Protein AF-A0A965PQ50-F1 (afdb_monomer_lite)

Secondary structure (DSSP, 8-state):
---HHHHHHHHHHHHHHHHHHHTTTT-EEEE-S-SPB-S-EEEEEESSSEEEEEEEETT--S--TTPEEPTT-EEEEEEEEEEEEES-EEEEEPP---

Radius of gyration: 16.0 Å; chains: 1; bounding box: 44×23×39 Å

Foldseek 3Di:
DPDPVVVVVVVVVVVVLVVCLVVLVVPKDKDFDQDKDFQKFQKKAFQAFWQWQDWDADPDDDGRGPDTDGHGDMDGHGTRMTGTPGGMMITRHRDPPD

pLDDT: mean 83.06, std 10.05, range [46.88, 93.12]

Structure (mmCIF, N/CA/C/O backbone):
data_AF-A0A965PQ50-F1
#
_entry.id   AF-A0A965PQ50-F1
#
loop_
_atom_site.group_PDB
_atom_site.id
_atom_site.type_symbol
_atom_site.label_atom_id
_atom_site.label_alt_id
_atom_site.label_comp_id
_atom_site.label_asym_id
_atom_site.label_entity_id
_atom_site.label_seq_id
_atom_site.pdbx_PDB_ins_code
_atom_site.Cartn_x
_atom_site.Cartn_y
_atom_site.Cartn_z
_atom_site.occupancy
_atom_site.B_iso_or_equiv
_atom_site.auth_seq_id
_atom_site.auth_comp_id
_atom_site.auth_asym_id
_atom_site.auth_atom_id
_atom_site.pdbx_PDB_model_num
ATOM 1 N N . MET A 1 1 ? 29.424 14.670 -24.666 1.00 60.56 1 MET A N 1
ATOM 2 C CA . MET A 1 1 ? 28.524 13.608 -25.163 1.00 60.56 1 MET A CA 1
ATOM 3 C C . MET A 1 1 ? 28.713 12.420 -24.235 1.00 60.56 1 MET A C 1
ATOM 5 O O . MET A 1 1 ? 29.856 12.006 -24.078 1.00 60.56 1 MET A O 1
ATOM 9 N N . ALA A 1 2 ? 27.677 11.971 -23.521 1.00 57.94 2 ALA A N 1
ATOM 10 C CA . ALA A 1 2 ? 27.786 10.778 -22.678 1.00 57.94 2 ALA A CA 1
ATOM 11 C C . ALA A 1 2 ? 28.144 9.573 -23.566 1.00 57.94 2 ALA A C 1
ATOM 13 O O . ALA A 1 2 ? 27.688 9.490 -24.706 1.00 57.94 2 ALA A O 1
ATOM 14 N N . SER A 1 3 ? 29.031 8.694 -23.096 1.00 68.19 3 SER A N 1
ATOM 15 C CA . SER A 1 3 ? 29.411 7.504 -23.861 1.00 68.19 3 SER A CA 1
ATOM 16 C C . SER A 1 3 ? 28.206 6.560 -23.950 1.00 68.19 3 SER A C 1
ATOM 18 O O . SER A 1 3 ? 27.595 6.295 -22.912 1.00 68.19 3 SER A O 1
ATOM 20 N N . PRO A 1 4 ? 27.881 5.999 -25.130 1.00 69.19 4 PRO A N 1
ATOM 21 C CA . PRO A 1 4 ? 26.710 5.133 -25.322 1.00 69.19 4 PRO A CA 1
ATOM 22 C C . PRO A 1 4 ? 26.703 3.895 -24.403 1.00 69.19 4 PRO A C 1
ATOM 24 O O . PRO A 1 4 ? 25.650 3.341 -24.099 1.00 69.19 4 PRO A O 1
ATOM 27 N N . LEU A 1 5 ? 27.872 3.493 -23.894 1.00 64.62 5 LEU A N 1
ATOM 28 C CA . LEU A 1 5 ? 28.026 2.398 -22.933 1.00 64.62 5 LEU A CA 1
ATOM 29 C C . LEU A 1 5 ? 27.512 2.739 -21.523 1.00 64.62 5 LEU A C 1
ATOM 31 O O . LEU A 1 5 ? 27.177 1.832 -20.761 1.00 64.62 5 LEU A O 1
ATOM 35 N N . THR A 1 6 ? 27.461 4.019 -21.152 1.00 74.62 6 THR A N 1
ATOM 36 C CA . THR A 1 6 ? 26.957 4.466 -19.844 1.00 74.62 6 THR A CA 1
ATOM 37 C C . THR A 1 6 ? 25.430 4.487 -19.832 1.00 74.62 6 THR A C 1
ATOM 39 O O . THR A 1 6 ? 24.817 3.989 -18.888 1.00 74.62 6 THR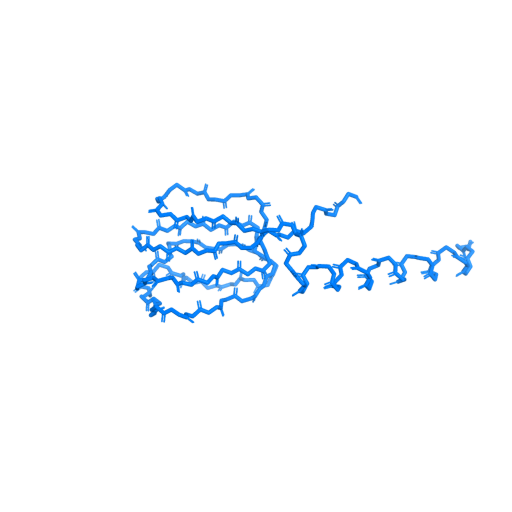 A O 1
ATOM 42 N N . ASP A 1 7 ? 24.815 4.962 -20.915 1.00 72.38 7 ASP A N 1
ATOM 43 C CA . ASP A 1 7 ? 23.356 5.030 -21.043 1.00 72.38 7 ASP A CA 1
ATOM 44 C C . ASP A 1 7 ? 22.732 3.627 -21.129 1.00 72.38 7 ASP A C 1
ATOM 46 O O . ASP A 1 7 ? 21.721 3.344 -20.480 1.00 72.38 7 ASP A O 1
ATOM 50 N N . GLN A 1 8 ? 23.387 2.697 -21.836 1.00 74.00 8 GLN A N 1
ATOM 51 C CA . GLN A 1 8 ? 22.942 1.303 -21.916 1.00 74.00 8 GLN A CA 1
ATOM 52 C C . GLN A 1 8 ? 22.996 0.590 -20.552 1.00 74.00 8 GLN A C 1
ATOM 54 O O . GLN A 1 8 ? 22.078 -0.156 -20.206 1.00 74.00 8 GLN A O 1
ATOM 59 N N . LYS A 1 9 ? 24.030 0.848 -19.740 1.00 72.62 9 LYS A N 1
ATOM 60 C CA . LYS A 1 9 ? 24.137 0.306 -18.374 1.00 72.62 9 LYS A CA 1
ATOM 61 C C . LYS A 1 9 ? 23.056 0.861 -17.441 1.00 72.62 9 LYS A C 1
ATOM 63 O O . LYS A 1 9 ? 22.504 0.105 -16.645 1.00 72.62 9 LYS A O 1
ATOM 68 N N . MET A 1 10 ? 22.714 2.145 -17.565 1.00 74.12 10 MET A N 1
ATOM 69 C CA . MET A 1 10 ? 21.645 2.770 -16.772 1.00 74.12 10 MET A CA 1
ATOM 70 C C . MET A 1 10 ? 20.254 2.226 -17.120 1.00 74.12 10 MET A C 1
ATOM 72 O O . MET A 1 10 ? 19.420 2.067 -16.229 1.00 74.12 10 MET A O 1
ATOM 76 N N . SER A 1 11 ? 19.998 1.912 -18.393 1.00 79.25 11 SER A N 1
ATOM 77 C CA . SER A 1 11 ? 18.735 1.295 -18.821 1.00 79.25 11 SER A CA 1
ATOM 78 C C . SER A 1 11 ? 18.578 -0.143 -18.301 1.00 79.25 11 SER A C 1
ATOM 80 O O . SER A 1 11 ? 17.515 -0.503 -17.788 1.00 79.25 11 SER A O 1
ATOM 82 N N . ALA A 1 12 ? 19.646 -0.946 -18.354 1.00 77.06 12 ALA A N 1
ATOM 83 C CA . ALA A 1 12 ? 19.647 -2.299 -17.790 1.00 77.06 12 ALA A CA 1
ATOM 84 C C . ALA A 1 12 ? 19.406 -2.281 -16.268 1.00 77.06 12 ALA A C 1
ATOM 86 O O . ALA A 1 12 ? 18.538 -2.993 -15.771 1.00 77.06 12 ALA A O 1
ATOM 87 N N . TYR A 1 13 ? 20.084 -1.385 -15.542 1.00 78.62 13 TYR A N 1
ATOM 88 C CA . TYR A 1 13 ? 19.909 -1.232 -14.094 1.00 78.62 13 TYR A CA 1
ATOM 89 C C . TYR A 1 13 ? 18.464 -0.898 -13.694 1.00 78.62 13 TYR A C 1
ATOM 91 O O . TYR A 1 13 ? 17.941 -1.463 -12.736 1.00 78.62 13 TYR A O 1
ATOM 99 N N . GLN A 1 14 ? 17.795 -0.005 -14.429 1.00 78.00 14 GLN A N 1
ATOM 100 C CA . GLN A 1 14 ? 16.391 0.331 -14.164 1.00 78.00 14 GLN A CA 1
ATOM 101 C C . GLN A 1 14 ? 15.453 -0.863 -14.387 1.00 78.00 14 GLN A C 1
ATOM 103 O O . GLN A 1 14 ? 14.495 -1.043 -13.636 1.00 78.00 14 GLN A O 1
ATOM 108 N N . SER A 1 15 ? 15.749 -1.695 -15.386 1.00 78.81 15 SER A N 1
ATOM 109 C CA . SER A 1 15 ? 14.964 -2.896 -15.692 1.00 78.81 15 SER A CA 1
ATOM 110 C C . SER A 1 15 ? 15.106 -3.954 -14.589 1.00 78.81 15 SER A C 1
ATOM 112 O O . SER A 1 15 ? 14.117 -4.565 -14.175 1.00 78.81 15 SER A O 1
ATOM 114 N N . ASP A 1 16 ? 16.312 -4.104 -14.036 1.00 79.38 16 ASP A N 1
ATOM 115 C CA . ASP A 1 16 ? 16.573 -4.978 -12.889 1.00 79.38 16 ASP A CA 1
ATOM 116 C C . ASP A 1 16 ? 15.857 -4.484 -11.622 1.00 79.38 16 ASP A C 1
ATOM 118 O O . ASP A 1 16 ? 15.260 -5.285 -10.901 1.00 79.38 16 ASP A O 1
ATOM 122 N N . VAL A 1 17 ? 15.858 -3.168 -11.363 1.00 75.56 17 VAL A N 1
ATOM 123 C CA . VAL A 1 17 ? 15.117 -2.551 -10.242 1.00 75.56 17 VAL A CA 1
ATOM 124 C C . VAL A 1 17 ? 13.624 -2.857 -10.353 1.00 75.56 17 VAL A C 1
ATOM 126 O O . VAL A 1 17 ? 13.030 -3.351 -9.397 1.00 75.56 17 VAL A O 1
ATOM 129 N N . ALA A 1 18 ? 13.024 -2.614 -11.521 1.00 71.69 18 ALA A N 1
ATOM 130 C CA . ALA A 1 18 ? 11.597 -2.838 -11.739 1.00 71.69 18 ALA A CA 1
ATOM 131 C C . ALA A 1 18 ? 11.208 -4.318 -11.575 1.00 71.69 18 ALA A C 1
ATOM 133 O O . ALA A 1 18 ? 10.151 -4.634 -11.021 1.00 71.69 18 ALA A O 1
ATOM 134 N N . THR A 1 19 ? 12.083 -5.229 -12.012 1.00 76.56 19 THR A N 1
ATOM 135 C CA . THR A 1 19 ? 11.894 -6.674 -11.834 1.00 76.56 19 THR A CA 1
ATOM 136 C C . THR A 1 19 ? 11.962 -7.058 -10.355 1.00 76.56 19 THR A C 1
ATOM 138 O O . THR A 1 19 ? 11.091 -7.772 -9.865 1.00 76.56 19 THR A O 1
ATOM 141 N N . GLN A 1 20 ? 12.946 -6.551 -9.611 1.00 72.75 20 GLN A N 1
ATOM 142 C CA . GLN A 1 20 ? 13.082 -6.813 -8.173 1.00 72.75 20 GLN A CA 1
ATOM 143 C C . GLN A 1 20 ? 11.900 -6.271 -7.358 1.00 72.75 20 GLN A C 1
ATOM 145 O O . GLN A 1 20 ? 11.405 -6.967 -6.468 1.00 72.75 20 GLN A O 1
ATOM 150 N N . ASP A 1 21 ? 11.419 -5.071 -7.685 1.00 70.44 21 ASP A N 1
ATOM 151 C CA . ASP A 1 21 ? 10.246 -4.466 -7.045 1.00 70.44 21 ASP A CA 1
ATOM 152 C C . ASP A 1 21 ? 8.973 -5.278 -7.325 1.00 70.44 21 ASP A C 1
ATOM 154 O O . ASP A 1 21 ? 8.187 -5.534 -6.413 1.00 70.44 21 ASP A O 1
ATOM 158 N N . SER A 1 22 ? 8.808 -5.773 -8.557 1.00 65.69 22 SER A N 1
ATOM 159 C CA . SER A 1 22 ? 7.677 -6.638 -8.927 1.00 65.69 22 SER A CA 1
ATOM 160 C C . SER A 1 22 ? 7.708 -7.991 -8.209 1.00 65.69 22 SER A C 1
ATOM 162 O O . SER A 1 22 ? 6.661 -8.578 -7.946 1.00 65.69 22 SER A O 1
ATOM 164 N N . MET A 1 23 ? 8.902 -8.478 -7.862 1.00 72.44 23 MET A N 1
ATOM 165 C CA . MET A 1 23 ? 9.102 -9.731 -7.128 1.00 72.44 23 MET A CA 1
ATOM 166 C C . MET A 1 23 ? 9.033 -9.568 -5.599 1.00 72.44 23 MET A C 1
ATOM 168 O O . MET A 1 23 ? 9.198 -10.555 -4.883 1.00 72.44 23 MET A O 1
ATOM 172 N N . GLY A 1 24 ? 8.817 -8.354 -5.074 1.00 66.62 24 GLY A N 1
ATOM 173 C CA . GLY A 1 24 ? 8.763 -8.106 -3.627 1.00 66.62 24 GLY A CA 1
ATOM 174 C C . GLY A 1 24 ? 10.106 -8.307 -2.916 1.00 66.62 24 GLY A C 1
ATOM 175 O O . GLY A 1 24 ? 10.139 -8.695 -1.749 1.00 66.62 24 GLY A O 1
ATOM 176 N N . HIS A 1 25 ? 11.223 -8.060 -3.609 1.00 68.31 25 HIS A N 1
ATOM 177 C CA . HIS A 1 25 ? 12.579 -8.381 -3.145 1.00 68.31 25 HIS A CA 1
ATOM 178 C C . HIS A 1 25 ? 12.960 -7.758 -1.786 1.00 68.31 25 HIS A C 1
ATOM 180 O O . HIS A 1 25 ? 13.792 -8.304 -1.068 1.00 68.31 25 HIS A O 1
ATOM 186 N N . GLN A 1 26 ? 12.349 -6.631 -1.416 1.00 77.94 26 GLN A N 1
ATOM 187 C CA . GLN A 1 26 ? 12.615 -5.920 -0.157 1.00 77.94 26 GLN A CA 1
ATOM 188 C C . GLN A 1 26 ? 11.744 -6.403 1.017 1.00 77.94 26 GLN A C 1
ATOM 190 O O . GLN A 1 26 ? 11.900 -5.924 2.139 1.00 77.94 26 GLN A O 1
ATOM 195 N N . GLY A 1 27 ? 10.843 -7.361 0.782 1.00 84.75 27 GLY A N 1
ATOM 196 C CA . GLY A 1 27 ? 9.941 -7.897 1.795 1.00 84.75 27 GLY A CA 1
ATOM 197 C C . GLY A 1 27 ? 8.713 -7.020 2.052 1.00 84.75 27 GLY A C 1
ATOM 198 O O . GLY A 1 27 ? 8.328 -6.173 1.242 1.00 84.75 27 GLY A O 1
ATOM 199 N N . PHE A 1 28 ? 8.062 -7.262 3.188 1.00 89.06 28 PHE A N 1
ATOM 200 C CA . PHE A 1 28 ? 6.808 -6.615 3.563 1.00 89.06 28 PHE A CA 1
ATOM 201 C C . PHE A 1 28 ? 6.667 -6.477 5.079 1.00 89.06 28 PHE A C 1
ATOM 203 O O . PHE A 1 28 ? 7.312 -7.191 5.848 1.00 89.06 28 PHE A O 1
ATOM 210 N N . THR A 1 29 ? 5.791 -5.573 5.509 1.00 90.75 29 THR A N 1
ATOM 211 C CA . THR A 1 29 ? 5.453 -5.358 6.918 1.00 90.75 29 THR A CA 1
ATOM 212 C C . THR A 1 29 ? 3.944 -5.362 7.131 1.00 90.75 29 THR A C 1
ATOM 214 O O . THR A 1 29 ? 3.186 -4.882 6.287 1.00 90.75 29 THR A O 1
ATOM 217 N N . LEU A 1 30 ? 3.501 -5.911 8.263 1.00 91.12 30 LEU A N 1
ATOM 218 C CA . LEU A 1 30 ? 2.109 -5.834 8.695 1.00 91.12 30 LEU A CA 1
ATOM 219 C C . LEU A 1 30 ? 1.894 -4.516 9.443 1.00 91.12 30 LEU A C 1
ATOM 221 O O . LEU A 1 30 ? 2.507 -4.271 10.482 1.00 91.12 30 LEU A O 1
ATOM 225 N N . VAL A 1 31 ? 0.977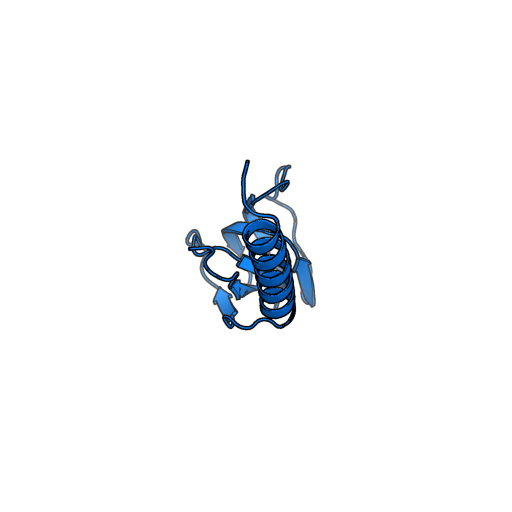 -3.697 8.944 1.00 91.81 31 VAL A N 1
ATOM 226 C CA . VAL A 1 31 ? 0.580 -2.432 9.558 1.00 91.81 31 VAL A CA 1
ATOM 227 C C . VAL A 1 31 ? -0.848 -2.561 10.074 1.00 91.81 31 VAL A C 1
ATOM 229 O O . VAL A 1 31 ? -1.799 -2.682 9.305 1.00 91.81 31 VAL A O 1
ATOM 232 N N . THR A 1 32 ? -0.987 -2.528 11.397 1.00 91.69 32 THR A N 1
ATOM 233 C CA . THR A 1 32 ? -2.274 -2.524 12.119 1.00 91.69 32 THR A CA 1
ATOM 234 C C . THR A 1 32 ? -2.514 -1.227 12.892 1.00 91.69 32 THR A C 1
ATOM 236 O O . THR A 1 32 ? -3.599 -1.005 13.421 1.00 91.69 32 THR A O 1
ATOM 239 N N . GLY A 1 33 ? -1.490 -0.377 12.991 1.00 89.56 33 GLY A N 1
ATOM 240 C CA . GLY A 1 33 ? -1.547 0.889 13.706 1.00 89.56 33 GLY A CA 1
ATOM 241 C C . GLY A 1 33 ? -2.036 2.042 12.834 1.00 89.56 33 GLY A C 1
ATOM 242 O O . GLY A 1 33 ? -1.983 1.995 11.607 1.00 89.56 33 GLY A O 1
ATOM 243 N N . THR A 1 34 ? -2.455 3.118 13.493 1.00 90.19 34 THR A N 1
ATOM 244 C CA . THR A 1 34 ? -2.901 4.365 12.852 1.00 90.19 34 THR A CA 1
ATOM 245 C C . THR A 1 34 ? -1.786 5.406 12.725 1.00 90.19 34 THR A C 1
ATOM 247 O O . THR A 1 34 ? -2.032 6.542 12.327 1.00 90.19 34 THR A O 1
ATOM 250 N N . SER A 1 35 ? -0.549 5.052 13.082 1.00 90.81 35 SER A N 1
ATOM 251 C CA . SER A 1 35 ? 0.619 5.916 12.904 1.00 90.81 35 SER A CA 1
ATOM 252 C C . SER A 1 35 ? 1.010 5.999 11.431 1.00 90.81 35 SER A C 1
ATOM 254 O O . SER A 1 35 ? 1.003 4.985 10.729 1.00 90.81 35 SER A O 1
ATOM 256 N N . ALA A 1 36 ? 1.397 7.195 10.983 1.00 89.00 36 ALA A N 1
ATOM 257 C CA . ALA A 1 36 ? 1.855 7.423 9.618 1.00 89.00 36 ALA A CA 1
ATOM 258 C C . ALA A 1 36 ? 3.060 6.532 9.281 1.00 89.00 36 ALA A C 1
ATOM 260 O O . ALA A 1 36 ? 4.042 6.481 10.022 1.00 89.00 36 ALA A O 1
ATOM 261 N N . GLN A 1 37 ? 2.972 5.842 8.150 1.00 91.75 37 GLN A N 1
ATOM 262 C CA . GLN A 1 37 ? 3.996 4.944 7.632 1.00 91.75 37 GLN A CA 1
ATOM 263 C C . GLN A 1 37 ? 4.735 5.634 6.484 1.00 91.75 37 GLN A C 1
ATOM 265 O O . GLN A 1 37 ? 4.095 6.023 5.511 1.00 91.75 37 GLN A O 1
ATOM 270 N N . THR A 1 38 ? 6.062 5.782 6.563 1.00 89.62 38 THR A N 1
ATOM 271 C CA . THR A 1 38 ? 6.849 6.626 5.630 1.00 89.62 38 THR A CA 1
ATOM 272 C C . THR A 1 38 ? 8.120 5.945 5.104 1.00 89.62 38 THR A C 1
ATOM 274 O O . THR A 1 38 ? 9.175 6.571 5.035 1.00 89.62 38 THR A O 1
ATOM 277 N N . SER A 1 39 ? 8.052 4.657 4.766 1.00 82.88 39 SER A N 1
ATOM 278 C CA . SER A 1 39 ? 9.230 3.885 4.330 1.00 82.88 39 SER A CA 1
ATOM 279 C C . SER A 1 39 ? 9.346 3.693 2.817 1.00 82.88 39 SER A C 1
ATOM 281 O O . SER A 1 39 ? 10.342 3.141 2.365 1.00 82.88 39 SER A O 1
ATOM 283 N N . GLY A 1 40 ? 8.373 4.162 2.031 1.00 85.94 40 GLY A N 1
ATOM 284 C CA . GLY A 1 40 ? 8.310 3.872 0.600 1.00 85.94 40 GLY A CA 1
ATOM 285 C C . GLY A 1 40 ? 7.843 2.438 0.317 1.00 85.94 40 GLY A C 1
ATOM 286 O O . GLY A 1 40 ? 8.434 1.456 0.762 1.00 85.94 40 GLY A O 1
ATOM 287 N N . TYR A 1 41 ? 6.770 2.316 -0.452 1.00 89.62 41 TYR A N 1
ATOM 288 C CA . TYR A 1 41 ? 6.065 1.069 -0.709 1.00 89.62 41 TYR A CA 1
ATOM 289 C C . TYR A 1 41 ? 5.728 0.936 -2.192 1.00 89.62 41 TYR A C 1
ATOM 291 O O . TYR A 1 41 ? 5.494 1.936 -2.877 1.00 89.62 41 TYR A O 1
ATOM 299 N N . ILE A 1 42 ? 5.706 -0.302 -2.684 1.00 88.88 42 ILE A N 1
ATOM 300 C CA . ILE A 1 42 ? 5.332 -0.628 -4.069 1.00 88.88 42 ILE A CA 1
ATOM 301 C C . ILE A 1 42 ? 3.899 -1.161 -4.172 1.00 88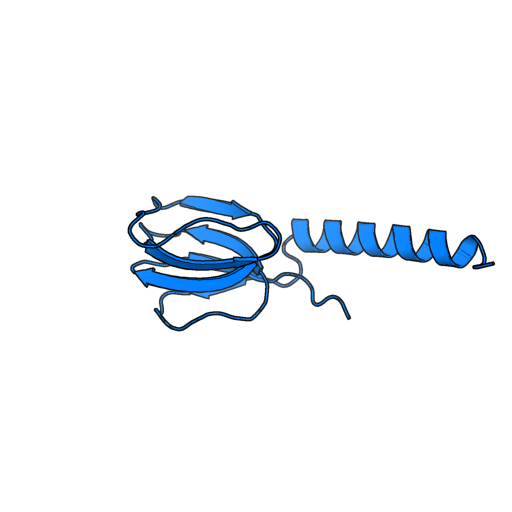.88 42 ILE A C 1
ATOM 303 O O . ILE A 1 42 ? 3.254 -1.064 -5.218 1.00 88.88 42 ILE A O 1
ATOM 307 N N . ALA A 1 43 ? 3.386 -1.713 -3.074 1.00 88.88 43 ALA A N 1
ATOM 308 C CA . ALA A 1 43 ? 2.017 -2.179 -2.977 1.00 88.88 43 ALA A CA 1
ATOM 309 C C . ALA A 1 43 ? 1.540 -2.198 -1.522 1.00 88.88 43 ALA A C 1
ATOM 311 O O . ALA A 1 43 ? 2.335 -2.323 -0.587 1.00 88.88 43 ALA A O 1
ATOM 312 N N . ILE A 1 44 ? 0.226 -2.121 -1.342 1.00 91.06 44 ILE A N 1
ATOM 313 C CA . ILE A 1 44 ? -0.462 -2.332 -0.069 1.00 91.06 44 ILE A CA 1
ATOM 314 C C . ILE A 1 44 ? -1.578 -3.342 -0.313 1.00 91.06 44 ILE A C 1
ATOM 316 O O . ILE A 1 44 ? -2.404 -3.133 -1.195 1.00 91.06 44 ILE A O 1
ATOM 320 N N . GLN A 1 45 ? -1.629 -4.411 0.472 1.00 93.12 45 GLN A N 1
ATOM 321 C CA . GLN A 1 45 ? -2.711 -5.388 0.442 1.00 93.12 45 GLN A CA 1
ATOM 322 C C . GLN A 1 45 ? -3.530 -5.318 1.727 1.00 93.12 45 GLN A C 1
ATOM 324 O O . GLN A 1 45 ? -2.990 -5.444 2.825 1.00 93.12 45 GLN A O 1
ATOM 329 N N . THR A 1 46 ? -4.841 -5.135 1.606 1.00 92.50 46 THR A N 1
ATOM 330 C CA . THR A 1 46 ? -5.748 -5.131 2.755 1.00 92.50 46 THR A CA 1
ATOM 331 C C . THR A 1 46 ? -6.008 -6.558 3.238 1.00 92.50 46 THR A C 1
ATOM 333 O O . THR A 1 46 ? -6.362 -7.440 2.459 1.00 92.50 46 THR A O 1
ATOM 336 N N . ILE A 1 47 ? -5.844 -6.801 4.538 1.00 91.62 47 ILE A N 1
ATOM 337 C CA . ILE A 1 47 ? -6.115 -8.106 5.172 1.00 91.62 47 ILE A CA 1
ATOM 338 C C . ILE A 1 47 ? -7.528 -8.138 5.743 1.00 91.62 47 ILE A C 1
ATOM 340 O O . ILE A 1 47 ? -8.212 -9.157 5.705 1.00 91.62 47 ILE A O 1
ATOM 344 N N . THR A 1 48 ? -7.981 -6.994 6.245 1.00 91.06 48 THR A N 1
ATOM 345 C CA . THR A 1 48 ? -9.334 -6.773 6.752 1.00 91.06 48 THR A CA 1
ATOM 346 C C . THR A 1 48 ? -9.936 -5.542 6.082 1.00 91.06 48 THR A C 1
ATOM 348 O O . THR A 1 48 ? -9.244 -4.817 5.360 1.00 91.06 48 THR A O 1
ATOM 351 N N . ALA A 1 49 ? -11.231 -5.294 6.302 1.00 91.75 49 ALA A N 1
ATOM 352 C CA . ALA A 1 49 ? -11.847 -4.044 5.874 1.00 91.75 49 ALA A CA 1
ATOM 353 C C . ALA A 1 49 ? -11.059 -2.863 6.467 1.00 91.75 49 ALA A C 1
ATOM 355 O O . ALA A 1 49 ? -10.948 -2.735 7.688 1.00 91.75 49 ALA A O 1
ATOM 356 N N . THR A 1 50 ? -10.464 -2.052 5.596 1.00 91.62 50 THR A N 1
ATOM 357 C CA . THR A 1 50 ? -9.467 -1.045 5.965 1.00 91.62 50 THR A CA 1
ATOM 358 C C . THR A 1 50 ? -9.916 0.329 5.503 1.00 91.62 50 THR A C 1
ATOM 360 O O . THR A 1 50 ? -10.374 0.493 4.373 1.00 91.62 50 THR A O 1
ATOM 363 N N . VAL A 1 51 ? -9.744 1.329 6.364 1.00 92.00 51 VAL A N 1
ATOM 364 C CA . VAL A 1 51 ? -9.957 2.738 6.022 1.00 92.00 51 VAL A CA 1
ATOM 365 C C . VAL A 1 51 ? -8.611 3.447 6.058 1.00 92.00 51 VAL A C 1
ATOM 367 O O . VAL A 1 51 ? -7.937 3.461 7.088 1.00 92.00 51 VAL A O 1
ATOM 370 N N . ILE A 1 52 ? -8.223 4.041 4.933 1.00 90.75 52 ILE A N 1
ATOM 371 C CA . ILE A 1 52 ? -6.988 4.819 4.790 1.00 90.75 52 ILE A CA 1
ATOM 372 C C . ILE A 1 52 ? -7.354 6.298 4.936 1.00 90.75 52 ILE A C 1
ATOM 374 O O . ILE A 1 52 ? -8.177 6.803 4.181 1.00 90.75 52 ILE A O 1
ATOM 378 N N . SER A 1 53 ? -6.771 7.013 5.898 1.00 90.31 53 SER A N 1
ATOM 379 C CA . SER A 1 53 ? -7.031 8.453 6.064 1.00 90.31 53 SER A CA 1
ATOM 380 C C . SER A 1 53 ? -6.265 9.288 5.047 1.00 90.31 53 SER A C 1
ATOM 382 O O . SER A 1 53 ? -6.797 10.263 4.515 1.00 90.31 53 SER A O 1
ATOM 384 N N . SER A 1 54 ? -5.019 8.908 4.774 1.00 89.00 54 SER A N 1
ATOM 385 C CA . SER A 1 54 ? -4.157 9.566 3.801 1.00 89.00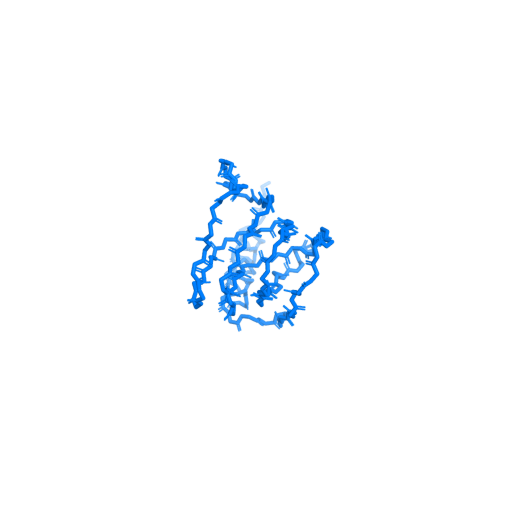 54 SER A CA 1
ATOM 386 C C . SER A 1 54 ? -3.217 8.566 3.142 1.00 89.00 54 SER A C 1
ATOM 388 O O . SER A 1 54 ? -2.745 7.620 3.770 1.00 89.00 54 SER A O 1
ATOM 390 N N . ILE A 1 55 ? -2.936 8.787 1.864 1.00 90.12 55 ILE A N 1
ATOM 391 C CA . ILE A 1 55 ? -1.926 8.061 1.100 1.00 90.12 55 ILE A CA 1
ATOM 392 C C . ILE A 1 55 ? -1.288 9.041 0.125 1.00 90.12 55 ILE A C 1
ATOM 394 O O . ILE A 1 55 ? -1.972 9.853 -0.498 1.00 90.12 55 ILE A O 1
ATOM 398 N N . ALA A 1 56 ? 0.032 8.997 0.040 1.00 90.12 56 ALA A N 1
ATOM 399 C CA . ALA A 1 56 ? 0.821 9.846 -0.830 1.00 90.12 56 ALA A CA 1
ATOM 400 C C . ALA A 1 56 ? 1.759 8.980 -1.664 1.00 90.12 56 ALA A C 1
ATOM 402 O O . ALA A 1 56 ? 2.224 7.925 -1.229 1.00 90.12 56 ALA A O 1
ATOM 403 N N . GLY A 1 57 ? 2.036 9.428 -2.881 1.00 87.31 57 GLY A N 1
ATOM 404 C CA . GLY A 1 57 ? 2.887 8.715 -3.816 1.00 87.31 57 GLY A CA 1
ATOM 405 C C . GLY A 1 57 ? 2.889 9.366 -5.187 1.00 87.31 57 GLY A C 1
ATOM 406 O O . GLY A 1 57 ? 2.202 10.361 -5.428 1.00 87.31 57 GLY A O 1
ATOM 407 N N . THR A 1 58 ? 3.670 8.809 -6.104 1.00 88.12 58 THR A N 1
ATOM 408 C CA . THR A 1 58 ? 3.767 9.330 -7.469 1.00 88.12 58 THR A CA 1
ATOM 409 C C . THR A 1 58 ? 2.445 9.120 -8.206 1.00 88.12 58 THR A C 1
ATOM 411 O O . THR A 1 58 ? 2.027 7.986 -8.417 1.00 88.12 58 THR A O 1
ATOM 414 N N . GLY A 1 59 ? 1.783 10.214 -8.596 1.00 84.12 59 GLY A N 1
ATOM 415 C CA . GLY A 1 59 ? 0.505 10.167 -9.318 1.00 84.12 59 GLY A CA 1
ATOM 416 C C . GLY A 1 59 ? -0.707 9.781 -8.461 1.00 84.12 59 GLY A C 1
ATOM 417 O O . GLY A 1 59 ? -1.808 9.662 -8.993 1.00 84.12 59 GLY A O 1
ATOM 418 N N . ILE A 1 60 ? -0.535 9.613 -7.145 1.00 86.88 60 ILE A N 1
ATOM 419 C CA . ILE A 1 60 ? -1.641 9.339 -6.223 1.00 86.88 60 ILE A CA 1
ATOM 420 C C . ILE A 1 60 ? -2.331 10.664 -5.896 1.00 86.88 60 ILE A C 1
ATOM 422 O O . ILE A 1 60 ? -1.712 11.583 -5.364 1.00 86.88 60 ILE A O 1
ATOM 426 N N . THR A 1 61 ? -3.614 10.767 -6.238 1.00 82.56 61 THR A N 1
ATOM 427 C CA . THR A 1 61 ? -4.438 11.965 -6.021 1.00 82.56 61 THR A CA 1
ATOM 428 C C . THR A 1 61 ? -5.792 11.587 -5.415 1.00 82.56 61 THR A C 1
ATOM 430 O O . THR A 1 61 ? -6.152 10.410 -5.366 1.00 82.56 61 THR A O 1
ATOM 433 N N . GLY A 1 62 ? -6.535 12.587 -4.934 1.00 78.94 62 GLY A N 1
ATOM 434 C CA . GLY A 1 62 ? -7.869 12.412 -4.357 1.00 78.94 62 GLY A CA 1
ATOM 435 C C . GLY A 1 62 ? -7.892 12.265 -2.834 1.00 78.94 62 GLY A C 1
ATOM 436 O O . GLY A 1 62 ? -6.860 12.144 -2.175 1.00 78.94 62 GLY A O 1
ATOM 437 N N . THR A 1 63 ? -9.103 12.305 -2.277 1.00 77.44 63 THR A N 1
ATOM 438 C CA . THR A 1 63 ? -9.352 12.142 -0.841 1.00 77.44 63 THR A CA 1
ATOM 439 C C . THR A 1 63 ? -9.625 10.676 -0.538 1.00 77.44 63 THR A C 1
ATOM 441 O O . THR A 1 63 ? -10.560 10.097 -1.082 1.00 77.44 63 THR A O 1
ATOM 444 N N . TRP A 1 64 ? -8.816 10.085 0.339 1.00 79.25 64 TRP A N 1
ATOM 445 C CA . TRP A 1 64 ? -8.930 8.670 0.712 1.00 79.25 64 TRP A CA 1
ATOM 446 C C . TRP A 1 64 ? -9.712 8.452 2.008 1.00 79.25 64 TRP A C 1
ATOM 448 O O . TRP A 1 64 ? -10.230 7.360 2.246 1.00 79.25 64 TRP A O 1
ATOM 458 N N . SER A 1 65 ? -9.871 9.508 2.810 1.00 77.12 65 SER A N 1
ATOM 459 C CA . SER A 1 65 ? -10.645 9.448 4.042 1.00 77.12 65 SER A CA 1
ATOM 460 C C . SER A 1 65 ? -12.111 9.093 3.770 1.00 77.12 65 SER A C 1
ATOM 462 O O . SER A 1 65 ? -12.744 9.589 2.840 1.00 77.12 65 SER A O 1
ATOM 464 N N . GLY A 1 66 ? -12.656 8.199 4.599 1.00 73.44 66 GLY A N 1
ATOM 465 C CA . GLY A 1 66 ? -14.068 7.806 4.564 1.00 73.44 66 GLY A CA 1
ATOM 466 C C . GLY A 1 66 ? -14.417 6.658 3.613 1.00 73.44 66 GLY A C 1
ATOM 467 O O . GLY A 1 66 ? -15.530 6.143 3.698 1.00 73.44 66 GLY A O 1
ATOM 468 N N . THR A 1 67 ? -13.490 6.194 2.766 1.00 81.00 67 THR A N 1
ATOM 469 C CA . THR A 1 67 ? -13.734 5.016 1.918 1.00 81.00 67 THR A CA 1
ATOM 470 C C . THR A 1 67 ? -13.257 3.753 2.622 1.00 81.00 67 THR A C 1
ATOM 472 O O . THR A 1 67 ? -12.077 3.610 2.939 1.00 81.00 67 THR A O 1
ATOM 475 N N . THR A 1 68 ? -14.179 2.820 2.861 1.00 88.38 68 THR A N 1
ATOM 476 C CA . THR A 1 68 ? -13.821 1.492 3.368 1.00 88.38 68 THR A CA 1
ATOM 477 C C . THR A 1 68 ? -13.413 0.609 2.201 1.00 88.38 68 THR A C 1
ATOM 479 O O . THR A 1 68 ? -14.216 0.336 1.310 1.00 88.38 68 THR A O 1
ATOM 482 N N . ILE A 1 69 ? -12.167 0.154 2.218 1.00 88.44 69 ILE A N 1
ATOM 483 C CA . ILE A 1 69 ? -11.637 -0.802 1.254 1.00 88.44 69 ILE A CA 1
ATOM 484 C C . ILE A 1 69 ? -11.906 -2.207 1.811 1.00 88.44 69 ILE A C 1
ATOM 486 O O . ILE A 1 69 ? -11.503 -2.490 2.944 1.00 88.44 69 ILE A O 1
ATOM 490 N N . PRO A 1 70 ? -12.584 -3.095 1.063 1.00 90.31 70 PRO A N 1
ATOM 491 C CA . PRO A 1 70 ? -12.798 -4.477 1.480 1.00 90.31 70 PRO A CA 1
ATOM 492 C C . PRO A 1 70 ? -11.489 -5.231 1.745 1.00 90.31 70 PRO A C 1
ATOM 494 O O . PRO A 1 70 ? -10.416 -4.835 1.288 1.00 90.31 70 PRO A O 1
ATOM 497 N N . ALA A 1 71 ? -11.582 -6.351 2.460 1.00 92.00 71 ALA A N 1
ATOM 498 C CA . ALA A 1 71 ? -10.455 -7.262 2.637 1.00 92.00 71 ALA A CA 1
ATOM 499 C C . ALA A 1 71 ? -10.034 -7.899 1.298 1.00 92.00 71 ALA A C 1
ATOM 501 O O . ALA A 1 71 ? -10.882 -8.201 0.458 1.00 92.00 71 ALA A O 1
ATOM 502 N N . GLY A 1 72 ? -8.733 -8.138 1.125 1.00 89.00 72 GLY A N 1
ATOM 503 C CA . GLY A 1 72 ? -8.157 -8.832 -0.029 1.00 89.00 72 GLY A CA 1
ATOM 504 C C . GLY A 1 72 ? -7.825 -7.943 -1.230 1.00 89.00 72 GLY A C 1
ATOM 505 O O . GLY A 1 72 ? -7.417 -8.465 -2.266 1.00 89.00 72 GLY A O 1
ATOM 506 N N . ILE A 1 73 ? -7.974 -6.621 -1.119 1.00 91.38 73 ILE A N 1
ATOM 507 C CA . ILE A 1 73 ? -7.665 -5.685 -2.204 1.00 91.38 73 ILE A CA 1
ATOM 508 C C . ILE A 1 73 ? -6.189 -5.305 -2.154 1.00 91.38 73 ILE A C 1
ATOM 510 O O . ILE A 1 73 ? -5.686 -4.864 -1.121 1.00 91.38 73 ILE A O 1
ATOM 514 N N . THR A 1 74 ? -5.511 -5.420 -3.295 1.00 91.00 74 THR A N 1
ATOM 515 C CA . THR A 1 74 ? -4.131 -4.955 -3.459 1.00 91.00 74 THR A CA 1
ATOM 516 C C . THR A 1 74 ? -4.106 -3.661 -4.260 1.00 91.00 74 THR A C 1
ATOM 518 O O . THR A 1 74 ? -4.554 -3.613 -5.404 1.00 91.00 74 THR A O 1
ATOM 521 N N . ILE A 1 75 ? -3.552 -2.613 -3.663 1.00 89.06 75 ILE A N 1
ATOM 522 C CA . ILE A 1 75 ? -3.296 -1.321 -4.290 1.00 89.06 75 ILE A CA 1
ATOM 523 C C . ILE A 1 75 ? -1.821 -1.295 -4.671 1.00 89.06 75 ILE A C 1
ATOM 525 O O . ILE A 1 75 ? -0.957 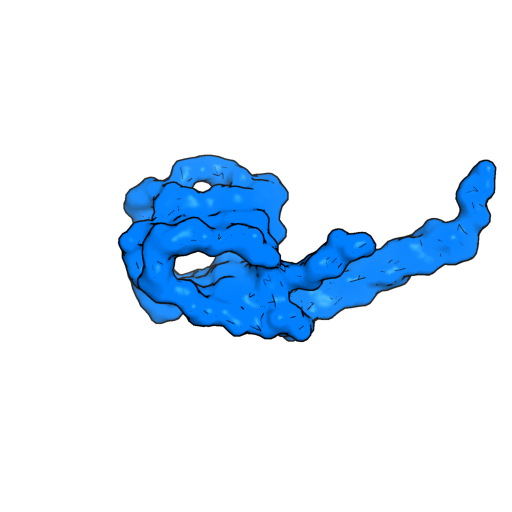-1.298 -3.798 1.00 89.06 75 ILE A O 1
ATOM 529 N N . VAL A 1 76 ? -1.537 -1.284 -5.971 1.00 88.69 76 VAL A N 1
ATOM 530 C CA . VAL A 1 76 ? -0.171 -1.238 -6.506 1.00 88.69 76 VAL A CA 1
ATOM 531 C C . VAL A 1 76 ? 0.145 0.187 -6.944 1.00 88.69 76 VAL A C 1
ATOM 533 O O . VAL A 1 76 ? -0.667 0.833 -7.607 1.00 88.69 76 VAL A O 1
ATOM 536 N N . GLY A 1 77 ? 1.320 0.684 -6.578 1.00 85.06 77 GLY A N 1
ATOM 537 C CA . GLY A 1 77 ? 1.766 2.025 -6.934 1.00 85.06 77 GLY A CA 1
ATOM 538 C C . GLY A 1 77 ? 2.988 2.450 -6.131 1.00 85.06 77 GLY A C 1
ATOM 539 O O . GLY A 1 77 ? 3.291 1.882 -5.086 1.00 85.06 77 GLY A O 1
ATOM 540 N N . LYS A 1 78 ?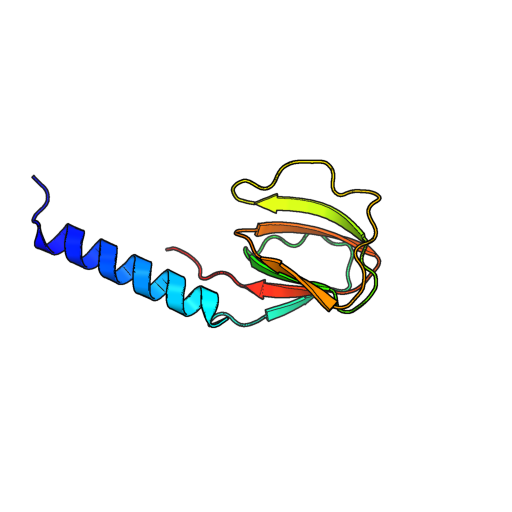 3.691 3.484 -6.605 1.00 87.25 78 LYS A N 1
ATOM 541 C CA . LYS A 1 78 ? 4.838 4.052 -5.886 1.00 87.25 78 LYS A CA 1
ATOM 542 C C . LYS A 1 78 ? 4.338 4.945 -4.752 1.00 87.25 78 LYS A C 1
ATOM 544 O O . LYS A 1 78 ? 4.146 6.149 -4.934 1.00 87.25 78 LYS A O 1
ATOM 549 N N . ILE A 1 79 ? 4.096 4.336 -3.600 1.00 90.69 79 ILE A N 1
ATOM 550 C CA . ILE A 1 79 ? 3.505 4.957 -2.415 1.00 90.69 79 ILE A CA 1
ATOM 551 C C . ILE A 1 79 ? 4.644 5.427 -1.510 1.00 90.69 79 ILE A C 1
ATOM 553 O O . ILE A 1 79 ? 5.449 4.627 -1.054 1.00 90.69 79 ILE A O 1
ATOM 557 N N . SER A 1 80 ? 4.750 6.722 -1.237 1.00 90.44 80 SER A N 1
ATOM 558 C CA . SER A 1 80 ? 5.766 7.256 -0.322 1.00 90.44 80 SER A CA 1
ATOM 559 C C . SER A 1 80 ? 5.340 7.118 1.137 1.00 90.44 80 SER A C 1
ATOM 561 O O . SER A 1 80 ? 6.161 6.792 1.998 1.00 90.44 80 SER A O 1
ATOM 563 N N . SER A 1 81 ? 4.055 7.337 1.414 1.00 90.56 81 SER A N 1
ATOM 564 C CA . SER A 1 81 ? 3.504 7.217 2.756 1.00 90.56 81 SER A CA 1
ATOM 565 C C . SER A 1 81 ? 2.017 6.902 2.764 1.00 90.56 81 SER A C 1
ATOM 567 O O . SER A 1 81 ? 1.299 7.181 1.805 1.00 90.56 81 SER A O 1
ATOM 569 N N . PHE A 1 82 ? 1.544 6.327 3.866 1.00 91.75 82 PHE A N 1
ATOM 570 C CA . PHE A 1 82 ? 0.120 6.132 4.112 1.00 91.75 82 PHE A CA 1
ATOM 571 C C . PHE A 1 82 ? -0.194 6.130 5.608 1.00 91.75 82 PHE A C 1
ATOM 573 O O . PHE A 1 82 ? 0.675 5.875 6.444 1.00 91.75 82 PHE A O 1
ATOM 580 N N . THR A 1 83 ? -1.448 6.412 5.944 1.00 92.00 83 THR A N 1
ATOM 581 C CA . THR A 1 83 ? -1.963 6.392 7.314 1.00 92.00 83 THR A CA 1
ATOM 582 C C . THR A 1 83 ? -3.293 5.656 7.339 1.00 92.00 83 THR A C 1
ATOM 584 O O . THR A 1 83 ? -4.174 5.914 6.518 1.00 92.00 83 THR A O 1
ATOM 587 N N . LEU A 1 84 ? -3.445 4.737 8.290 1.00 91.94 84 LEU A N 1
ATOM 588 C CA . LEU A 1 84 ? -4.700 4.028 8.511 1.00 91.94 84 LEU A CA 1
ATOM 589 C C . LEU A 1 84 ? -5.561 4.777 9.529 1.00 91.94 84 LEU A C 1
ATOM 591 O O . LEU A 1 84 ? -5.059 5.304 10.520 1.00 91.94 84 LEU A O 1
ATOM 595 N N . THR A 1 85 ? -6.870 4.776 9.311 1.00 92.19 85 THR A N 1
ATOM 596 C CA . THR A 1 85 ? -7.861 5.077 10.350 1.00 92.19 85 THR A CA 1
ATOM 597 C C . THR A 1 85 ? -8.235 3.810 11.111 1.00 92.19 85 THR A C 1
ATOM 599 O O . THR A 1 85 ? -8.381 3.846 12.330 1.00 92.19 85 THR A O 1
ATOM 602 N N . SER A 1 86 ? -8.394 2.692 10.403 1.00 90.50 86 SER A N 1
ATOM 603 C CA . SER A 1 86 ? -8.741 1.390 10.975 1.00 90.50 86 SER A CA 1
ATOM 604 C C . SER A 1 86 ? -8.422 0.259 9.994 1.00 90.50 86 SER A C 1
ATOM 606 O O . SER A 1 86 ? -8.264 0.493 8.794 1.00 90.50 86 SER A O 1
ATOM 608 N N . GLY A 1 87 ? -8.359 -0.972 10.505 1.00 90.25 87 GLY A N 1
ATOM 609 C CA . GLY A 1 87 ? -8.089 -2.175 9.719 1.00 90.25 87 GLY A CA 1
ATOM 610 C C . GLY A 1 87 ? -6.639 -2.641 9.815 1.00 90.25 87 GLY A C 1
ATOM 611 O O . GLY A 1 87 ? -5.906 -2.269 10.731 1.00 90.25 87 GLY A O 1
ATOM 612 N N . ALA A 1 88 ? -6.250 -3.504 8.885 1.00 91.31 88 ALA A N 1
ATOM 613 C CA . ALA A 1 88 ? -4.920 -4.090 8.826 1.00 91.31 88 ALA A CA 1
ATOM 614 C C . ALA A 1 88 ? -4.497 -4.286 7.372 1.00 91.31 88 ALA A C 1
ATOM 616 O O . ALA A 1 88 ? -5.258 -4.827 6.562 1.00 91.31 88 ALA A O 1
ATOM 617 N N . VAL A 1 89 ? -3.263 -3.893 7.060 1.00 92.94 89 VAL A N 1
ATOM 618 C CA . VAL A 1 89 ? -2.690 -4.033 5.719 1.00 92.94 89 VAL A CA 1
ATOM 619 C C . VAL A 1 89 ? -1.296 -4.633 5.766 1.00 92.94 89 VAL A C 1
ATOM 621 O O . VAL A 1 89 ? -0.545 -4.410 6.712 1.00 92.94 89 VAL A O 1
ATOM 624 N N . ILE A 1 90 ? -0.930 -5.359 4.718 1.00 92.88 90 ILE A N 1
ATOM 625 C CA . ILE A 1 90 ? 0.453 -5.724 4.428 1.00 92.88 90 ILE A CA 1
ATOM 626 C C . ILE A 1 90 ? 0.999 -4.700 3.437 1.00 92.88 90 ILE A C 1
ATOM 628 O O . ILE A 1 90 ? 0.449 -4.533 2.350 1.00 92.88 90 ILE A O 1
ATOM 632 N N . ALA A 1 91 ? 2.069 -4.008 3.809 1.00 91.06 91 ALA A N 1
ATOM 633 C CA . ALA A 1 91 ? 2.747 -3.048 2.951 1.00 91.06 91 ALA A CA 1
ATOM 634 C C . ALA A 1 91 ? 4.057 -3.646 2.429 1.00 91.06 91 ALA A C 1
ATOM 636 O O . ALA A 1 91 ? 4.896 -4.089 3.215 1.00 91.06 91 ALA A O 1
ATOM 637 N N . TYR A 1 92 ? 4.226 -3.660 1.109 1.00 90.56 92 TYR A N 1
ATOM 638 C CA . TYR A 1 92 ? 5.400 -4.202 0.426 1.00 90.56 92 TYR A CA 1
ATOM 639 C C . TYR A 1 92 ? 6.411 -3.090 0.189 1.00 90.56 92 TYR A C 1
ATOM 641 O O . TYR A 1 92 ? 6.071 -2.070 -0.418 1.00 90.56 92 TYR A O 1
ATOM 649 N N . PHE A 1 93 ? 7.641 -3.273 0.663 1.00 87.06 93 PHE A N 1
ATOM 650 C CA . PHE A 1 93 ? 8.676 -2.251 0.552 1.00 87.06 93 PHE A CA 1
ATOM 651 C C . PHE A 1 93 ? 9.110 -2.072 -0.902 1.00 87.06 93 PHE A C 1
ATOM 653 O O . PHE A 1 93 ? 9.302 -3.045 -1.632 1.00 87.06 93 PHE A O 1
ATOM 660 N N . ALA A 1 94 ? 9.265 -0.817 -1.317 1.00 82.75 94 ALA A N 1
ATOM 661 C CA . ALA A 1 94 ? 9.930 -0.502 -2.574 1.00 82.75 94 ALA A CA 1
ATOM 662 C C . ALA A 1 94 ? 11.446 -0.501 -2.360 1.00 82.75 94 ALA A C 1
ATOM 664 O O . ALA A 1 94 ? 11.923 -0.101 -1.293 1.00 82.75 94 ALA A O 1
ATOM 665 N N . ARG A 1 95 ? 12.221 -0.889 -3.374 1.00 73.00 95 ARG A N 1
ATOM 666 C CA . ARG A 1 95 ? 13.676 -0.772 -3.309 1.00 73.00 95 ARG A CA 1
ATOM 667 C C . ARG A 1 95 ? 14.088 0.687 -3.139 1.00 73.00 95 ARG A C 1
ATOM 669 O O . ARG A 1 95 ? 13.663 1.565 -3.891 1.00 73.00 95 ARG A O 1
ATOM 676 N N . ALA A 1 96 ? 14.979 0.929 -2.177 1.00 61.22 96 ALA A N 1
ATOM 677 C CA . ALA A 1 96 ? 15.671 2.202 -2.059 1.00 61.22 96 ALA A CA 1
ATOM 678 C C . ALA A 1 96 ? 16.449 2.472 -3.359 1.00 61.22 96 ALA A C 1
ATOM 680 O O . ALA A 1 96 ? 17.394 1.760 -3.706 1.00 61.22 96 ALA A O 1
ATOM 681 N N . THR A 1 97 ? 16.014 3.476 -4.116 1.00 54.38 97 THR A N 1
ATOM 682 C CA . THR A 1 97 ? 16.793 4.031 -5.223 1.00 54.38 97 THR A CA 1
ATOM 683 C C . THR A 1 97 ? 17.866 4.928 -4.618 1.00 54.38 97 THR A C 1
ATOM 685 O O . THR A 1 97 ? 17.558 6.059 -4.243 1.00 54.38 97 THR A O 1
ATOM 688 N N . THR A 1 98 ? 19.076 4.390 -4.454 1.00 46.88 98 THR A N 1
ATOM 689 C CA . THR A 1 98 ? 20.288 5.160 -4.133 1.00 46.88 98 THR A CA 1
ATOM 690 C C . THR A 1 98 ? 20.860 5.791 -5.392 1.00 46.88 98 THR A C 1
ATOM 692 O O . THR A 1 98 ? 20.877 5.089 -6.430 1.00 46.88 98 THR A O 1
#

Sequence (98 aa):
MASPLTDQKMSAYQSDVATQDSMGHQGFTLVTGTSAQTSGYIAIQTITATVISSIAGTGITGTWSGTTIPAGITIVGKISSFTLTSGAVIAYFARATT